Protein AF-A0A7X4HZC1-F1 (afdb_monomer)

Structure (mmCIF, N/CA/C/O backbone):
data_AF-A0A7X4HZC1-F1
#
_entry.id   AF-A0A7X4HZC1-F1
#
loop_
_atom_site.group_PDB
_atom_site.id
_atom_site.type_symbol
_atom_site.label_atom_id
_atom_site.label_alt_id
_atom_site.label_comp_id
_atom_site.label_asym_id
_atom_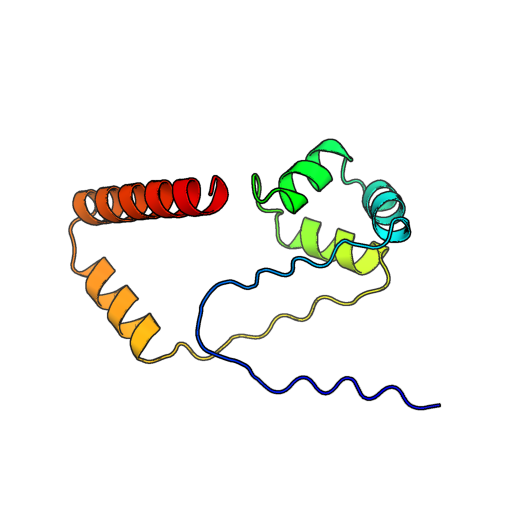site.label_entity_id
_atom_site.label_seq_id
_atom_site.pdbx_PDB_ins_code
_atom_site.Cartn_x
_atom_site.Cartn_y
_atom_site.Cartn_z
_atom_site.occupancy
_atom_site.B_iso_or_equiv
_atom_site.auth_seq_id
_atom_site.auth_comp_id
_atom_site.auth_asym_id
_atom_site.auth_atom_id
_atom_site.pdbx_PDB_model_num
ATOM 1 N N . MET A 1 1 ? -35.516 -6.215 6.835 1.00 36.09 1 MET A N 1
ATO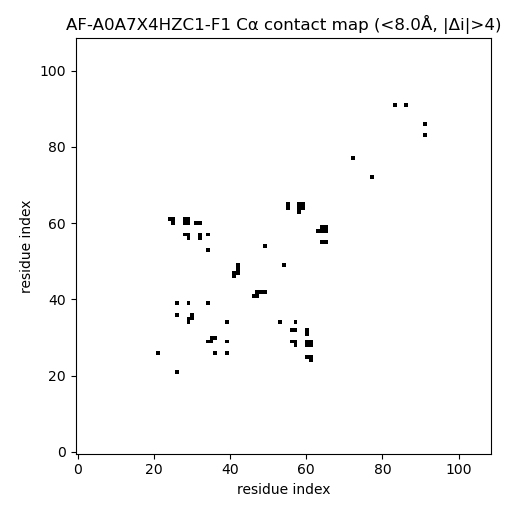M 2 C CA . MET A 1 1 ? -34.228 -6.912 6.651 1.00 36.09 1 MET A CA 1
ATOM 3 C C . MET A 1 1 ? -33.988 -7.021 5.159 1.00 36.09 1 MET A C 1
ATOM 5 O O . MET A 1 1 ? -34.706 -7.774 4.527 1.00 36.09 1 MET A O 1
ATOM 9 N N . ASN A 1 2 ? -33.120 -6.172 4.603 1.00 28.19 2 ASN A N 1
ATOM 10 C CA . ASN A 1 2 ? -32.429 -6.364 3.322 1.00 28.19 2 ASN A CA 1
ATOM 11 C C . ASN A 1 2 ? -31.650 -5.089 2.993 1.00 28.19 2 ASN A C 1
ATOM 13 O O . ASN A 1 2 ? -32.239 -4.036 2.776 1.00 28.19 2 ASN A O 1
ATOM 17 N N . LEU A 1 3 ? -30.327 -5.202 2.953 1.00 25.59 3 LEU A N 1
ATOM 18 C CA . LEU A 1 3 ? -29.453 -4.267 2.257 1.00 25.59 3 LEU A CA 1
ATOM 19 C C . LEU A 1 3 ? -28.557 -5.125 1.370 1.00 25.59 3 LEU A C 1
ATOM 21 O O . LEU A 1 3 ? -27.573 -5.708 1.820 1.00 25.59 3 LEU A O 1
ATOM 25 N N . GLN A 1 4 ? -28.990 -5.263 0.118 1.00 28.78 4 GLN A N 1
ATOM 26 C CA . GLN A 1 4 ? -28.184 -5.797 -0.968 1.00 28.78 4 GLN A CA 1
ATOM 27 C C . GLN A 1 4 ? -27.041 -4.816 -1.221 1.00 28.78 4 GLN A C 1
ATOM 29 O O . GLN A 1 4 ? -27.268 -3.692 -1.663 1.00 28.78 4 GLN A O 1
ATOM 34 N N . ILE A 1 5 ? -25.809 -5.242 -0.957 1.00 31.53 5 ILE A N 1
ATOM 35 C CA . ILE A 1 5 ? -24.639 -4.581 -1.525 1.00 31.53 5 ILE A CA 1
ATOM 36 C C . ILE A 1 5 ? -24.415 -5.236 -2.886 1.00 31.53 5 ILE A C 1
ATOM 38 O O . ILE A 1 5 ? -23.783 -6.285 -2.991 1.00 31.53 5 ILE A O 1
ATOM 42 N N . ALA A 1 6 ? -24.9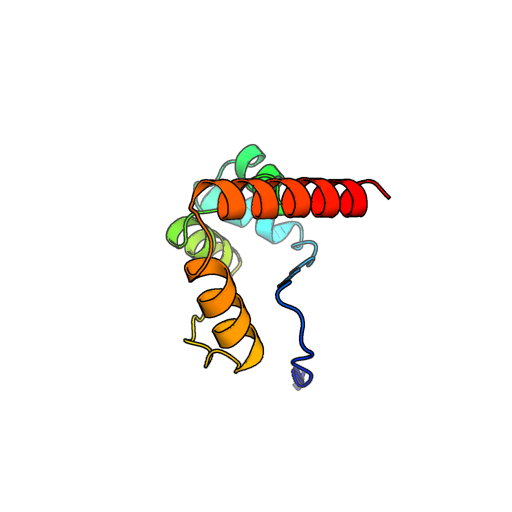85 -4.634 -3.926 1.00 29.16 6 ALA A N 1
ATOM 43 C CA . ALA A 1 6 ? -24.601 -4.923 -5.297 1.00 29.16 6 ALA A CA 1
ATOM 44 C C . ALA A 1 6 ? -23.226 -4.281 -5.542 1.00 29.16 6 ALA A C 1
ATOM 46 O O . ALA A 1 6 ? -23.110 -3.060 -5.624 1.00 29.16 6 ALA A O 1
ATOM 47 N N . GLN A 1 7 ? -22.176 -5.099 -5.610 1.00 33.81 7 GLN A N 1
ATOM 48 C CA . GLN A 1 7 ? -20.905 -4.710 -6.216 1.00 33.81 7 GLN A CA 1
ATOM 49 C C . GLN A 1 7 ? -20.798 -5.420 -7.560 1.00 33.81 7 GLN A C 1
ATOM 51 O O . GLN A 1 7 ? -20.496 -6.609 -7.636 1.00 33.81 7 GLN A O 1
ATOM 56 N N . SER A 1 8 ? -21.083 -4.704 -8.636 1.00 34.47 8 SER A N 1
ATOM 57 C CA . SER A 1 8 ? -20.716 -5.108 -9.988 1.00 34.47 8 SER A CA 1
ATOM 58 C C . SER A 1 8 ? -20.426 -3.818 -10.726 1.00 34.47 8 SER A C 1
ATOM 60 O O . SER A 1 8 ? -21.350 -3.056 -10.956 1.00 34.47 8 SER A O 1
ATOM 62 N N . ASP A 1 9 ? -19.136 -3.528 -10.908 1.00 28.61 9 ASP A N 1
ATOM 63 C CA . ASP A 1 9 ? -18.559 -2.767 -12.024 1.00 28.61 9 ASP A CA 1
ATOM 64 C C . ASP A 1 9 ? -17.059 -2.592 -11.749 1.00 28.61 9 ASP A C 1
ATOM 66 O O . ASP A 1 9 ? -16.562 -1.546 -11.327 1.00 28.61 9 ASP A O 1
ATOM 70 N N . PHE A 1 10 ? -16.309 -3.678 -11.956 1.00 37.88 10 PHE A N 1
ATOM 71 C CA . PHE A 1 10 ? -14.847 -3.654 -11.969 1.00 37.88 10 PHE A CA 1
ATOM 72 C C . PHE A 1 10 ? -14.363 -3.046 -13.295 1.00 37.88 10 PHE A C 1
ATOM 74 O O . PHE A 1 10 ? -13.948 -3.739 -14.223 1.00 37.88 10 PHE A O 1
ATOM 81 N N . GLY A 1 11 ? -14.444 -1.717 -13.380 1.00 27.62 11 GLY A N 1
ATOM 82 C CA . GLY A 1 11 ? -13.887 -0.911 -14.462 1.00 27.62 11 GLY A CA 1
ATOM 83 C C . GLY A 1 11 ? -12.373 -0.721 -14.321 1.00 27.62 11 GLY A C 1
ATOM 84 O O . GLY A 1 11 ? -11.853 -0.390 -13.257 1.00 27.62 11 GLY A O 1
ATOM 85 N N . HIS A 1 12 ? -11.654 -0.936 -15.420 1.00 33.19 12 HIS A N 1
ATOM 86 C CA . HIS A 1 12 ? -10.201 -0.872 -15.542 1.00 33.19 12 HIS A CA 1
ATOM 87 C C . HIS A 1 12 ? -9.589 0.482 -15.144 1.00 33.19 12 HIS A C 1
ATOM 89 O O . HIS A 1 12 ? -9.528 1.391 -15.957 1.00 33.19 12 HIS A O 1
ATOM 95 N N . THR A 1 13 ? -9.014 0.588 -13.947 1.00 32.84 13 THR A N 1
ATOM 96 C CA . THR A 1 13 ? -7.778 1.348 -13.671 1.00 32.84 13 THR A CA 1
ATOM 97 C C . THR A 1 13 ? -7.217 0.893 -12.323 1.00 32.84 13 THR A C 1
ATOM 99 O O . THR A 1 13 ? -7.943 0.715 -11.352 1.00 32.84 13 THR A O 1
ATOM 102 N N . GLY A 1 14 ? -5.904 0.671 -12.240 1.00 32.94 14 GLY A N 1
ATOM 103 C CA . GLY A 1 14 ? -5.204 0.281 -11.010 1.00 32.94 14 GLY A CA 1
ATOM 104 C C . GLY A 1 14 ? -5.099 1.413 -9.981 1.00 32.94 14 GLY A C 1
ATOM 105 O O . GLY A 1 14 ? -3.999 1.802 -9.599 1.00 32.94 14 GLY A O 1
ATOM 106 N N . ARG A 1 15 ? -6.234 1.948 -9.529 1.00 36.03 15 ARG A N 1
ATOM 107 C CA . ARG A 1 15 ? -6.360 2.820 -8.359 1.00 36.03 15 ARG A CA 1
ATOM 108 C C . ARG A 1 15 ? -7.521 2.307 -7.521 1.00 36.03 15 ARG A C 1
ATOM 110 O O . ARG A 1 15 ? -8.647 2.768 -7.660 1.00 36.03 15 ARG A O 1
ATOM 117 N N . GLY A 1 16 ? -7.223 1.405 -6.592 1.00 33.09 16 GLY A N 1
ATOM 118 C CA . GLY A 1 16 ? -8.062 1.215 -5.412 1.00 33.09 16 GLY A CA 1
ATOM 119 C C . GLY A 1 16 ? -7.982 2.465 -4.536 1.00 33.09 16 GLY A C 1
ATOM 120 O O . GLY A 1 16 ? -7.342 2.454 -3.490 1.00 33.09 16 GLY A O 1
ATOM 121 N N . LEU A 1 17 ? -8.561 3.578 -4.991 1.00 37.06 17 LEU A N 1
ATOM 122 C CA . LEU A 1 17 ? -8.864 4.717 -4.138 1.00 37.06 17 LEU A CA 1
ATOM 123 C C . LEU A 1 17 ? -10.091 4.325 -3.320 1.00 37.06 17 LEU A C 1
ATOM 125 O O . LEU A 1 17 ? -11.211 4.726 -3.617 1.00 37.06 17 LEU A O 1
ATOM 129 N N . VAL A 1 18 ? -9.868 3.555 -2.256 1.00 40.41 18 VAL A N 1
ATOM 130 C CA . VAL A 1 18 ? -10.797 3.536 -1.126 1.00 40.41 18 VAL A CA 1
ATOM 131 C C . VAL A 1 18 ? -10.656 4.896 -0.439 1.00 40.41 18 VAL A C 1
ATOM 133 O O . VAL A 1 18 ? -9.998 5.035 0.584 1.00 40.41 18 VAL A O 1
ATOM 136 N N . ARG A 1 19 ? -11.220 5.948 -1.040 1.00 40.28 19 ARG A N 1
ATOM 137 C CA . ARG A 1 19 ? -11.515 7.194 -0.327 1.00 40.28 19 ARG A CA 1
ATOM 138 C C . ARG A 1 19 ? -12.879 7.022 0.317 1.00 40.28 19 ARG A C 1
ATOM 140 O O . ARG A 1 19 ? -13.863 7.596 -0.130 1.00 40.28 19 ARG A O 1
ATOM 147 N N . ASN A 1 20 ? -12.927 6.177 1.339 1.00 41.41 20 ASN A N 1
ATOM 148 C CA . ASN A 1 20 ? -14.045 6.178 2.263 1.00 41.41 20 ASN A CA 1
ATOM 149 C C . ASN A 1 20 ? -13.591 6.988 3.483 1.00 41.41 20 ASN A C 1
ATOM 151 O O . ASN A 1 20 ? -12.625 6.566 4.123 1.00 41.41 20 ASN A O 1
ATOM 155 N N . PRO A 1 21 ? -14.186 8.159 3.782 1.00 44.09 21 PRO A N 1
ATOM 156 C CA . PRO A 1 21 ? -13.937 8.816 5.054 1.00 44.09 21 PRO A CA 1
ATOM 157 C C . PRO A 1 21 ? -14.396 7.851 6.143 1.00 44.09 21 PRO A C 1
ATOM 159 O O . PRO A 1 21 ? -15.592 7.640 6.342 1.00 44.09 21 PRO A O 1
ATOM 162 N N . LEU A 1 22 ? -13.433 7.200 6.796 1.00 53.09 22 LEU A N 1
ATOM 163 C CA . LEU A 1 22 ? -13.740 6.241 7.839 1.00 53.09 22 LEU A CA 1
ATOM 164 C C . LEU A 1 22 ? -14.574 6.965 8.906 1.00 53.09 22 LEU A C 1
ATOM 166 O O . LEU A 1 22 ? -14.191 8.052 9.355 1.00 53.09 22 LEU A O 1
ATOM 170 N N . PRO A 1 23 ? -15.735 6.420 9.307 1.00 52.25 23 PRO A N 1
ATOM 171 C CA . PRO A 1 23 ? -16.548 7.049 10.335 1.00 52.25 23 PRO A CA 1
ATOM 172 C C . PRO A 1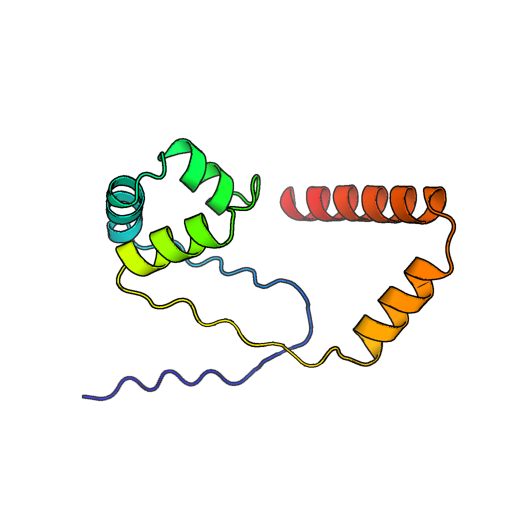 23 ? -15.695 7.225 11.596 1.00 52.25 23 PRO A C 1
ATOM 174 O O . PRO A 1 23 ? -14.893 6.353 11.917 1.00 52.25 23 PRO A O 1
ATOM 177 N N . ARG A 1 24 ? -15.872 8.325 12.345 1.00 51.97 24 ARG A N 1
ATOM 178 C CA . ARG A 1 24 ? -15.054 8.683 13.532 1.00 51.97 24 ARG A CA 1
ATOM 179 C C . ARG A 1 24 ? -14.829 7.538 14.542 1.00 51.97 24 ARG A C 1
ATOM 181 O O . ARG A 1 24 ? -13.845 7.558 15.269 1.00 51.97 24 ARG A O 1
ATOM 188 N N . ARG A 1 25 ? -15.702 6.521 14.549 1.00 50.09 25 ARG A N 1
ATOM 189 C CA . ARG A 1 25 ? -15.584 5.272 15.327 1.00 50.09 25 ARG A CA 1
ATOM 190 C C . ARG A 1 25 ? -14.358 4.414 14.960 1.00 50.09 25 ARG A C 1
ATOM 192 O O . ARG A 1 25 ? -13.849 3.689 15.806 1.00 50.09 25 ARG A O 1
ATOM 199 N N . CYS A 1 26 ? -13.875 4.496 13.724 1.00 63.00 26 CYS A N 1
ATOM 200 C CA . CYS A 1 26 ? -12.713 3.753 13.235 1.00 63.00 26 CYS A CA 1
ATOM 201 C C . CYS A 1 26 ? -11.386 4.330 13.747 1.00 63.00 26 CYS A C 1
ATOM 203 O O . CYS A 1 26 ? -10.466 3.574 14.038 1.00 63.00 26 CYS A O 1
ATOM 205 N N . ALA A 1 27 ? -11.289 5.651 13.925 1.00 62.75 27 ALA A N 1
ATOM 206 C CA . ALA A 1 27 ? -10.064 6.292 14.408 1.00 62.75 27 ALA A CA 1
ATOM 207 C C . ALA A 1 27 ? -9.715 5.855 15.844 1.00 62.75 27 ALA A C 1
ATOM 209 O O . ALA A 1 27 ? -8.570 5.513 16.136 1.00 62.75 27 ALA A O 1
ATOM 210 N N . SER A 1 28 ? -10.713 5.783 16.732 1.00 61.59 28 SER A N 1
ATOM 211 C CA . SER A 1 28 ? -10.536 5.266 18.096 1.00 61.59 28 SER A CA 1
ATOM 212 C C . SER A 1 28 ? -10.198 3.773 18.119 1.00 61.59 28 SER A C 1
ATOM 214 O O . SER A 1 28 ? -9.374 3.337 18.918 1.00 61.59 28 SER A O 1
ATOM 216 N N . ALA A 1 29 ? -10.793 2.989 17.219 1.00 65.38 29 ALA A N 1
ATOM 217 C CA . ALA A 1 29 ? -10.502 1.567 17.092 1.00 65.38 29 ALA A CA 1
ATOM 218 C C . ALA A 1 29 ? -9.062 1.302 16.619 1.00 65.38 29 ALA A C 1
ATOM 220 O O . ALA A 1 29 ? -8.390 0.407 17.119 1.00 65.38 29 ALA A O 1
ATOM 221 N N . GLN A 1 30 ? -8.544 2.116 15.701 1.00 67.69 30 GLN A N 1
ATOM 222 C CA . GLN A 1 30 ? -7.170 1.988 15.207 1.00 67.69 30 GLN A CA 1
ATOM 223 C C . GLN A 1 30 ? -6.124 2.403 16.249 1.00 67.69 30 GLN A C 1
ATOM 225 O O . GLN A 1 30 ? -5.036 1.824 16.291 1.00 67.69 30 GLN A O 1
ATOM 230 N N . PHE A 1 31 ? -6.470 3.344 17.132 1.00 64.88 31 PHE A N 1
ATOM 231 C CA . PHE A 1 31 ? -5.665 3.639 18.316 1.00 64.88 31 PHE A CA 1
ATOM 232 C C . PHE A 1 31 ? -5.621 2.436 19.270 1.00 64.88 31 PHE A C 1
ATOM 234 O O . PHE A 1 31 ? -4.543 2.044 19.713 1.00 64.88 31 PHE A O 1
ATOM 241 N N . ALA A 1 32 ? -6.765 1.782 19.505 1.00 62.72 32 ALA A N 1
ATOM 242 C CA . ALA A 1 32 ? -6.821 0.527 20.260 1.00 62.72 32 ALA A CA 1
ATOM 243 C C . ALA A 1 32 ? -6.040 -0.618 19.575 1.00 62.72 32 ALA A C 1
ATOM 245 O O . ALA A 1 32 ? -5.499 -1.484 20.254 1.00 62.72 32 ALA A O 1
ATOM 246 N N . ALA A 1 33 ? -5.892 -0.578 18.246 1.00 75.88 33 ALA A N 1
ATOM 247 C CA . ALA A 1 33 ? -5.052 -1.493 17.468 1.00 75.88 33 ALA A CA 1
ATOM 248 C C . ALA A 1 33 ? -3.540 -1.175 17.531 1.00 75.88 33 ALA A C 1
ATOM 250 O O . ALA A 1 33 ? -2.754 -1.750 16.772 1.00 75.88 33 ALA A O 1
ATOM 251 N N . GLY A 1 34 ? -3.118 -0.235 18.386 1.00 82.12 34 GLY A N 1
ATOM 252 C CA . GLY A 1 34 ? -1.714 0.140 18.574 1.00 82.12 34 GLY A CA 1
ATOM 253 C C . GLY A 1 34 ? -1.133 0.997 17.447 1.00 82.12 34 GLY A C 1
ATOM 254 O O . GLY A 1 34 ? 0.086 1.134 17.344 1.00 82.12 34 GLY A O 1
ATOM 255 N N . THR A 1 35 ? -1.977 1.575 16.585 1.00 85.25 35 THR A N 1
ATOM 256 C CA . THR A 1 35 ? -1.532 2.480 15.519 1.00 85.25 35 THR A CA 1
ATOM 257 C C . THR A 1 35 ? -1.716 3.928 15.958 1.00 85.25 35 THR A C 1
ATOM 259 O O . THR A 1 35 ? -2.805 4.345 16.344 1.00 85.25 35 THR A O 1
ATOM 262 N N . SER A 1 36 ? -0.648 4.723 15.892 1.00 86.38 36 SER A N 1
ATOM 263 C CA . SER A 1 36 ? -0.710 6.124 16.310 1.00 86.38 36 SER A CA 1
ATOM 264 C C . SER A 1 36 ? -1.539 6.976 15.343 1.00 86.38 36 SER A C 1
ATOM 266 O O . SER A 1 36 ? -1.520 6.772 14.127 1.00 86.38 36 SER A O 1
ATOM 268 N N . GLN A 1 37 ? -2.220 7.995 15.871 1.00 82.56 37 GLN A N 1
ATOM 269 C CA . GLN A 1 37 ? -3.010 8.934 15.069 1.00 82.56 37 GLN A CA 1
ATOM 270 C C . GLN A 1 37 ? -2.194 9.639 13.959 1.00 82.56 37 GLN A C 1
ATOM 272 O O . GLN A 1 37 ? -2.698 9.744 12.841 1.00 82.56 37 GLN A O 1
ATOM 277 N N . PRO A 1 38 ? -0.915 10.027 14.167 1.00 86.81 38 PRO A N 1
ATOM 278 C CA . PRO A 1 38 ? -0.070 10.527 13.079 1.00 86.81 38 PRO A CA 1
ATOM 279 C C . PRO A 1 38 ? 0.255 9.482 12.001 1.00 86.81 38 PRO A C 1
ATOM 281 O O . PRO A 1 38 ? 0.479 9.832 10.843 1.00 86.81 38 PRO A O 1
ATOM 284 N N . ALA A 1 39 ? 0.331 8.192 12.348 1.00 85.44 39 ALA A N 1
ATOM 285 C CA . ALA A 1 39 ? 0.512 7.135 11.353 1.00 85.44 39 ALA A CA 1
ATOM 286 C C . ALA A 1 39 ? -0.760 6.948 10.515 1.00 85.44 39 ALA A C 1
ATOM 288 O O . ALA A 1 39 ? -0.663 6.914 9.290 1.00 85.44 39 ALA A O 1
ATOM 289 N N . ILE A 1 40 ? -1.932 6.931 11.160 1.00 82.81 40 ILE A N 1
ATOM 290 C CA . ILE A 1 40 ? -3.242 6.863 10.493 1.00 82.81 40 ILE A CA 1
ATOM 291 C C . ILE A 1 40 ? -3.405 8.029 9.515 1.00 82.81 40 ILE A C 1
ATOM 293 O O . ILE A 1 40 ? -3.642 7.796 8.334 1.00 82.81 40 ILE A O 1
ATOM 297 N N . ALA A 1 41 ? -3.160 9.265 9.959 1.00 81.81 41 ALA A N 1
ATOM 298 C CA . ALA A 1 41 ? -3.269 10.450 9.107 1.00 81.81 41 ALA A CA 1
ATOM 299 C C . ALA A 1 41 ? -2.363 10.371 7.861 1.00 81.81 41 ALA A C 1
ATOM 301 O O . ALA A 1 41 ? -2.767 10.750 6.763 1.00 81.81 41 ALA A O 1
ATOM 302 N N . ARG A 1 42 ? -1.144 9.824 7.995 1.00 80.00 42 ARG A N 1
ATOM 303 C CA . ARG A 1 42 ? -0.245 9.598 6.848 1.00 80.00 42 ARG A CA 1
ATOM 304 C C . ARG A 1 42 ? -0.759 8.519 5.897 1.00 80.00 42 ARG A C 1
ATOM 306 O O . ARG A 1 42 ? -0.556 8.649 4.688 1.00 80.00 42 ARG A O 1
ATOM 313 N N . TYR A 1 43 ? -1.394 7.466 6.412 1.00 84.38 43 TYR A N 1
ATOM 314 C CA . TYR A 1 43 ? -2.031 6.442 5.582 1.00 84.38 43 TYR A CA 1
ATOM 315 C C . TYR A 1 43 ? -3.225 7.020 4.816 1.00 84.38 43 TYR A C 1
ATOM 317 O O . TYR A 1 43 ? -3.311 6.837 3.603 1.00 84.38 43 TYR A O 1
ATOM 325 N N . GLU A 1 44 ? -4.086 7.788 5.486 1.00 79.31 44 GLU A N 1
ATOM 326 C CA . GLU A 1 44 ? -5.259 8.440 4.886 1.00 79.31 44 GLU A CA 1
ATOM 327 C C . GLU A 1 44 ? -4.874 9.472 3.818 1.00 79.31 44 GLU A C 1
ATOM 329 O O . GLU A 1 44 ? -5.484 9.533 2.750 1.00 79.31 44 GLU A O 1
ATOM 334 N N . ALA A 1 45 ? -3.802 10.233 4.053 1.00 77.75 45 ALA A N 1
ATOM 335 C CA . ALA A 1 45 ? -3.249 11.171 3.078 1.00 77.75 45 ALA A CA 1
ATOM 336 C C . ALA A 1 45 ? -2.499 10.483 1.915 1.00 77.75 45 ALA A C 1
ATOM 338 O O . ALA A 1 45 ? -2.021 11.156 0.997 1.00 77.75 45 ALA A O 1
ATOM 339 N N . GLY A 1 46 ? -2.342 9.153 1.950 1.00 79.31 46 GLY A N 1
ATOM 340 C CA . GLY A 1 46 ? -1.562 8.392 0.970 1.00 79.31 46 GLY A CA 1
ATOM 341 C C . GLY A 1 46 ? -0.064 8.720 0.980 1.00 79.31 46 GLY A C 1
ATOM 342 O O . GLY A 1 46 ? 0.633 8.451 0.002 1.00 79.31 46 GLY A O 1
ATOM 343 N N . GLN A 1 47 ? 0.433 9.323 2.062 1.00 80.25 47 GLN A N 1
ATOM 344 C CA . GLN A 1 47 ? 1.841 9.687 2.253 1.00 80.25 47 GLN A CA 1
ATOM 345 C C . GLN A 1 47 ? 2.686 8.499 2.725 1.00 80.25 47 GLN A C 1
ATOM 347 O O . GLN A 1 47 ? 3.903 8.498 2.564 1.00 80.25 47 GLN A O 1
ATOM 352 N N . ALA A 1 48 ? 2.047 7.483 3.303 1.00 81.81 48 ALA A N 1
ATOM 353 C CA . ALA A 1 48 ? 2.682 6.236 3.698 1.00 81.81 48 ALA A CA 1
ATOM 354 C C . ALA A 1 48 ? 1.776 5.049 3.360 1.00 81.81 48 ALA A C 1
ATOM 356 O O . ALA A 1 48 ? 0.554 5.180 3.309 1.00 81.81 48 ALA A O 1
ATOM 357 N N . ARG A 1 49 ? 2.378 3.873 3.156 1.00 83.62 49 ARG A N 1
ATOM 358 C CA . ARG A 1 49 ? 1.646 2.611 3.006 1.00 83.62 49 ARG A CA 1
ATOM 359 C C . ARG A 1 49 ? 1.844 1.757 4.261 1.00 83.62 49 ARG A C 1
ATOM 361 O O . ARG A 1 49 ? 2.997 1.549 4.647 1.00 83.62 49 ARG A O 1
ATOM 368 N N . PRO A 1 50 ? 0.771 1.280 4.914 1.00 85.62 50 PRO A N 1
ATOM 369 C CA . PRO A 1 50 ? 0.906 0.359 6.035 1.00 85.62 50 PRO A CA 1
ATOM 370 C C . PRO A 1 50 ? 1.463 -0.987 5.559 1.00 85.62 50 PRO A C 1
ATOM 372 O O . PRO A 1 50 ? 1.257 -1.395 4.414 1.00 85.62 50 PRO A O 1
ATOM 375 N N . ARG A 1 51 ? 2.138 -1.707 6.463 1.00 88.75 51 ARG A N 1
ATOM 376 C CA . ARG A 1 51 ? 2.375 -3.144 6.270 1.00 88.75 51 ARG A CA 1
ATOM 377 C C . ARG A 1 51 ? 1.033 -3.874 6.263 1.00 88.75 51 ARG A C 1
ATOM 379 O O . ARG A 1 51 ? 0.079 -3.397 6.879 1.00 88.75 51 ARG A O 1
ATOM 386 N N . PHE A 1 52 ? 0.987 -5.039 5.620 1.00 86.56 52 PHE A N 1
ATOM 387 C CA . PHE A 1 52 ? -0.225 -5.855 5.549 1.00 86.56 52 PHE A CA 1
ATOM 388 C C . PHE A 1 52 ? -0.825 -6.121 6.938 1.00 86.56 52 PHE A C 1
ATOM 390 O O . PHE A 1 52 ? -1.989 -5.815 7.161 1.00 86.56 52 PHE A O 1
ATOM 397 N N . GLU A 1 53 ? -0.003 -6.553 7.898 1.00 89.25 53 GLU A N 1
ATOM 398 C CA . GLU A 1 53 ? -0.414 -6.793 9.291 1.00 89.25 53 GLU A CA 1
ATOM 399 C C . GLU A 1 53 ? -1.042 -5.555 9.950 1.00 89.25 53 GLU A C 1
ATOM 401 O O . GLU A 1 53 ? -2.056 -5.646 10.635 1.00 89.25 53 GLU A O 1
ATOM 406 N N . THR A 1 54 ? -0.470 -4.367 9.725 1.00 88.81 54 THR A N 1
ATOM 407 C CA . THR A 1 54 ? -1.028 -3.113 10.250 1.00 88.81 54 THR A CA 1
ATOM 408 C C . THR A 1 54 ? -2.378 -2.805 9.611 1.00 88.81 54 THR A C 1
ATOM 410 O O . THR A 1 54 ? -3.310 -2.442 10.321 1.00 88.81 54 THR A O 1
ATOM 413 N N . ALA A 1 55 ? -2.503 -2.971 8.292 1.00 85.88 55 ALA A N 1
ATOM 414 C CA . ALA A 1 55 ? -3.766 -2.758 7.593 1.00 85.88 55 ALA A CA 1
ATOM 415 C C . ALA A 1 55 ? -4.849 -3.729 8.084 1.00 85.88 55 ALA A C 1
ATOM 417 O O . ALA A 1 55 ? -5.959 -3.296 8.383 1.00 85.88 55 ALA A O 1
ATOM 418 N N . GLN A 1 56 ? -4.505 -5.009 8.234 1.00 88.44 56 GLN A N 1
ATOM 419 C CA . GLN A 1 56 ? -5.399 -6.037 8.755 1.00 88.44 56 GLN A CA 1
ATOM 420 C C . GLN A 1 56 ? -5.900 -5.683 10.162 1.00 88.44 56 GLN A C 1
ATOM 422 O O . GLN A 1 56 ? -7.109 -5.587 10.356 1.00 88.44 56 GLN A O 1
ATOM 427 N N . ARG A 1 57 ? -5.001 -5.377 11.111 1.00 87.25 57 ARG A N 1
ATOM 428 C CA . ARG A 1 57 ? -5.390 -4.989 12.482 1.00 87.25 57 ARG A CA 1
ATOM 429 C C . ARG A 1 57 ? -6.299 -3.764 12.516 1.00 87.25 57 ARG A C 1
ATOM 431 O O . ARG A 1 57 ? -7.259 -3.728 13.278 1.00 87.25 57 ARG A O 1
ATOM 438 N N . CYS A 1 58 ? -6.010 -2.753 11.696 1.00 85.00 58 CYS A N 1
ATOM 439 C CA . CYS A 1 58 ? -6.844 -1.556 11.610 1.00 85.00 58 CYS A CA 1
ATOM 440 C C . CYS A 1 58 ? -8.262 -1.877 11.118 1.00 85.00 58 CYS A C 1
ATOM 442 O O . CYS A 1 58 ? -9.227 -1.326 11.644 1.00 85.00 58 CYS A O 1
ATOM 444 N N . VAL A 1 59 ? -8.390 -2.758 10.122 1.00 85.62 59 VAL A N 1
ATOM 445 C CA . VAL A 1 59 ? -9.677 -3.195 9.557 1.00 85.62 59 VAL A CA 1
ATOM 446 C C . VAL A 1 59 ? -10.460 -4.033 10.576 1.00 85.62 59 VAL A C 1
ATOM 448 O O . VAL A 1 59 ? -11.636 -3.754 10.813 1.00 85.62 59 VAL A O 1
ATOM 451 N N . GLU A 1 60 ? -9.796 -4.977 11.245 1.00 86.25 60 GLU A N 1
ATOM 452 C CA . GLU A 1 60 ? -10.384 -5.834 12.285 1.00 86.25 60 GLU A CA 1
ATOM 453 C C . GLU A 1 60 ? -10.867 -5.033 13.495 1.00 86.25 60 GLU A C 1
ATOM 455 O O . GLU A 1 60 ? -11.981 -5.245 13.971 1.00 86.25 60 GLU A O 1
ATOM 460 N N . ALA A 1 61 ? -10.089 -4.049 13.952 1.00 86.69 61 ALA A N 1
ATOM 461 C CA . ALA A 1 61 ? -10.497 -3.182 15.055 1.00 86.69 61 ALA A CA 1
ATOM 462 C C . ALA A 1 61 ? -11.762 -2.373 14.724 1.00 86.69 61 ALA A C 1
ATOM 464 O O . ALA A 1 61 ? -12.551 -2.044 15.607 1.00 86.69 61 ALA A O 1
ATOM 465 N N . CYS A 1 62 ? -11.987 -2.083 13.441 1.00 83.25 62 CYS A N 1
ATOM 466 C CA . CYS A 1 62 ? -13.195 -1.418 12.964 1.00 83.25 62 CYS A CA 1
ATOM 467 C C . CYS A 1 62 ? -14.383 -2.384 12.764 1.00 83.25 62 CYS A C 1
ATOM 469 O O . CYS A 1 62 ? -15.443 -1.941 12.324 1.00 83.25 62 CYS A O 1
ATOM 471 N N . GLY A 1 63 ? -14.225 -3.676 13.077 1.00 83.06 63 GLY A N 1
ATOM 472 C CA . GLY A 1 63 ? -15.254 -4.707 12.920 1.00 83.06 63 GLY A CA 1
ATOM 473 C C . GLY A 1 63 ? -15.389 -5.253 11.496 1.00 83.06 63 GLY A C 1
ATOM 474 O O . GLY A 1 63 ? -16.394 -5.885 11.177 1.00 83.06 63 GLY A O 1
ATOM 475 N N . PHE A 1 64 ? -14.407 -5.003 10.629 1.00 84.69 64 PHE A N 1
ATOM 476 C CA . PHE A 1 64 ? -14.391 -5.495 9.253 1.00 84.69 64 PHE A CA 1
ATOM 477 C C . PHE A 1 64 ? -13.421 -6.669 9.091 1.00 84.69 64 PHE A C 1
ATOM 479 O O . PHE A 1 64 ? -12.535 -6.889 9.912 1.00 84.69 64 PHE A O 1
ATOM 486 N N . VAL A 1 65 ? -13.558 -7.404 7.985 1.00 84.44 65 VAL A N 1
ATOM 487 C CA . VAL A 1 65 ? -12.653 -8.499 7.613 1.00 84.44 65 VAL A CA 1
ATOM 488 C C . VAL A 1 65 ? -11.930 -8.133 6.324 1.00 84.44 65 VAL A C 1
ATOM 490 O O . VAL A 1 65 ? -12.568 -7.793 5.327 1.00 84.44 65 VAL A O 1
ATOM 493 N N . LEU A 1 66 ? -10.600 -8.228 6.332 1.00 84.56 66 LEU A N 1
ATOM 494 C CA . LEU A 1 66 ? -9.784 -8.065 5.134 1.00 84.56 66 LEU A CA 1
ATOM 495 C C . LEU A 1 66 ? -9.701 -9.404 4.390 1.00 84.56 66 LEU A C 1
ATOM 497 O O . LEU A 1 66 ? -9.188 -10.381 4.929 1.00 84.56 66 LEU A O 1
ATOM 501 N N . ARG A 1 67 ? -10.194 -9.453 3.149 1.00 86.88 67 ARG A N 1
ATOM 502 C CA . ARG A 1 67 ? -10.048 -10.614 2.259 1.00 86.88 67 ARG A CA 1
ATOM 503 C C . ARG A 1 67 ? -9.079 -10.275 1.138 1.00 86.88 67 ARG A C 1
ATOM 505 O O . ARG A 1 67 ? -9.200 -9.221 0.518 1.00 86.88 67 ARG A O 1
ATOM 512 N N . THR A 1 68 ? -8.123 -11.162 0.895 1.00 83.38 68 THR A N 1
ATOM 513 C CA . THR A 1 68 ? -7.165 -11.044 -0.203 1.00 83.38 68 THR A CA 1
ATOM 514 C C . THR A 1 68 ? -7.397 -12.159 -1.205 1.00 83.38 68 THR A C 1
ATOM 516 O O . THR A 1 68 ? -7.535 -13.324 -0.843 1.00 83.38 68 THR A O 1
ATOM 519 N N . GLU A 1 69 ? -7.423 -11.791 -2.479 1.00 85.56 69 GLU A N 1
ATOM 520 C CA . GLU A 1 69 ? -7.546 -12.730 -3.585 1.00 85.56 69 GLU A CA 1
ATOM 521 C C . GLU A 1 69 ? -6.461 -12.425 -4.611 1.00 85.56 69 GLU A C 1
ATOM 523 O O . GLU A 1 69 ? -6.078 -11.269 -4.822 1.00 85.56 69 GLU A O 1
ATOM 528 N N . LEU A 1 70 ? -5.939 -13.475 -5.242 1.00 85.12 70 LEU A N 1
ATOM 529 C CA . LEU A 1 70 ? -5.040 -13.316 -6.373 1.00 85.12 70 LEU A CA 1
ATOM 530 C C . LEU A 1 70 ? -5.876 -13.002 -7.610 1.00 85.12 70 LEU A C 1
ATOM 532 O O . LEU A 1 70 ? -6.565 -13.862 -8.154 1.00 85.12 70 LEU A O 1
ATOM 536 N N . GLU A 1 71 ? -5.797 -11.758 -8.067 1.00 85.25 71 GLU A N 1
ATOM 537 C CA . GLU A 1 71 ? -6.415 -11.347 -9.320 1.00 85.25 71 GLU A CA 1
ATOM 538 C C . GLU A 1 71 ? -5.595 -11.888 -10.503 1.00 85.25 71 GLU A C 1
ATOM 540 O O . GLU A 1 71 ? -4.366 -11.743 -10.553 1.00 85.25 71 GLU A O 1
ATOM 545 N N . ARG A 1 72 ? -6.264 -12.491 -11.497 1.00 85.38 72 ARG A N 1
ATOM 546 C CA . ARG A 1 72 ? -5.601 -12.826 -12.764 1.00 85.38 72 ARG A CA 1
ATOM 547 C C . ARG A 1 72 ? -5.074 -11.543 -13.401 1.00 85.38 72 ARG A C 1
ATOM 549 O O . ARG A 1 72 ? -5.807 -10.583 -13.611 1.00 85.38 72 ARG A O 1
ATOM 556 N N . THR A 1 73 ? -3.790 -11.541 -13.746 1.00 84.94 73 THR A N 1
ATOM 557 C CA . THR A 1 73 ? -3.179 -10.392 -14.420 1.00 84.94 73 THR A CA 1
ATOM 558 C C . THR A 1 73 ? -3.771 -10.240 -15.820 1.00 84.94 73 THR A C 1
ATOM 560 O O . THR A 1 73 ? -3.782 -11.198 -16.593 1.00 84.94 73 THR A O 1
ATOM 563 N N . SER A 1 74 ? -4.245 -9.037 -16.158 1.00 89.06 74 SER A N 1
ATOM 564 C CA . SER A 1 74 ? -4.747 -8.761 -17.505 1.00 89.06 74 SER A CA 1
ATOM 565 C C . SER A 1 74 ? -3.615 -8.807 -18.544 1.00 89.06 74 SER A C 1
ATOM 567 O O . SER A 1 74 ? -2.467 -8.483 -18.211 1.00 89.06 74 SER A O 1
ATOM 569 N N . PRO A 1 75 ? -3.907 -9.139 -19.815 1.00 88.56 75 PRO A N 1
ATOM 570 C CA . PRO A 1 75 ? -2.908 -9.111 -20.883 1.00 88.56 75 PRO A CA 1
ATOM 571 C C . PRO A 1 75 ? -2.181 -7.764 -20.984 1.00 88.56 75 PRO A C 1
ATOM 573 O O . PRO A 1 75 ? -0.973 -7.729 -21.190 1.00 88.56 75 PRO A O 1
ATOM 576 N N . GLN A 1 76 ? -2.888 -6.653 -20.752 1.00 88.00 76 GLN A N 1
ATOM 577 C CA . GLN A 1 76 ? -2.311 -5.309 -20.788 1.00 88.00 76 GLN A CA 1
ATOM 578 C C . GLN A 1 76 ? -1.317 -5.083 -19.644 1.00 88.00 76 GLN A C 1
ATOM 580 O O . GLN A 1 76 ? -0.231 -4.555 -19.872 1.00 88.00 76 GLN A O 1
ATOM 585 N N . ARG A 1 77 ? -1.655 -5.505 -18.414 1.00 85.00 77 ARG A N 1
ATOM 586 C CA . ARG A 1 77 ? -0.739 -5.406 -17.263 1.00 85.00 77 ARG A CA 1
ATOM 587 C C . ARG A 1 77 ? 0.505 -6.265 -17.479 1.00 85.00 77 ARG A C 1
ATOM 589 O O . ARG A 1 77 ? 1.608 -5.828 -17.161 1.00 85.00 77 ARG A O 1
ATOM 596 N N . ARG A 1 78 ? 0.329 -7.457 -18.051 1.00 89.69 78 ARG A N 1
ATOM 597 C CA . ARG A 1 78 ? 1.435 -8.352 -18.395 1.00 89.69 78 ARG A CA 1
ATOM 598 C C . ARG A 1 78 ? 2.356 -7.740 -19.451 1.00 89.69 78 ARG A C 1
ATOM 600 O O . ARG A 1 78 ? 3.553 -7.647 -19.206 1.00 89.69 78 ARG A O 1
ATOM 607 N N . ALA A 1 79 ? 1.802 -7.251 -20.560 1.00 89.88 79 ALA A N 1
ATOM 608 C CA . ALA A 1 79 ? 2.575 -6.600 -21.616 1.00 89.88 79 ALA A CA 1
ATOM 609 C C . ALA A 1 79 ? 3.330 -5.364 -21.099 1.00 89.88 79 ALA A C 1
ATOM 611 O O . ALA A 1 79 ? 4.494 -5.160 -21.434 1.00 89.88 79 ALA A O 1
ATOM 612 N N . ALA A 1 80 ? 2.706 -4.563 -20.226 1.00 87.00 80 ALA A N 1
ATOM 613 C CA . ALA A 1 80 ? 3.368 -3.427 -19.589 1.00 87.00 80 ALA A CA 1
ATOM 614 C C . ALA A 1 80 ? 4.550 -3.859 -18.702 1.00 87.00 80 ALA A C 1
ATOM 616 O O . ALA A 1 80 ? 5.597 -3.211 -18.717 1.00 87.00 80 ALA A O 1
ATOM 617 N N . ALA A 1 81 ? 4.403 -4.955 -17.951 1.00 87.75 81 ALA A N 1
ATOM 618 C CA . ALA A 1 81 ? 5.479 -5.504 -17.131 1.00 87.75 81 ALA A CA 1
ATOM 619 C C . ALA A 1 81 ? 6.638 -6.030 -17.991 1.00 87.75 81 ALA A C 1
ATOM 621 O O . ALA A 1 81 ? 7.790 -5.691 -17.732 1.00 87.75 81 ALA A O 1
ATOM 622 N N . GLU A 1 82 ? 6.343 -6.792 -19.044 1.00 94.06 82 GLU A N 1
ATOM 623 C CA . GLU A 1 82 ? 7.344 -7.306 -19.987 1.00 94.06 82 GLU A CA 1
ATOM 624 C C . GLU A 1 82 ? 8.088 -6.157 -20.691 1.00 94.06 82 GLU A C 1
ATOM 626 O O . GLU A 1 82 ? 9.319 -6.128 -20.706 1.00 94.06 82 GLU A O 1
ATOM 631 N N . ALA A 1 83 ? 7.366 -5.137 -21.166 1.00 89.50 83 ALA A N 1
ATOM 632 C CA . ALA A 1 83 ? 7.959 -3.947 -21.772 1.00 89.50 83 ALA A CA 1
ATOM 633 C C . ALA A 1 83 ? 8.828 -3.142 -20.792 1.00 89.50 83 ALA A C 1
ATOM 635 O O . ALA A 1 83 ? 9.817 -2.533 -21.199 1.00 89.50 83 ALA A O 1
ATOM 636 N N . ALA A 1 84 ? 8.479 -3.119 -19.502 1.00 88.19 84 ALA A N 1
ATOM 637 C CA . ALA A 1 84 ? 9.308 -2.492 -18.479 1.00 88.19 84 ALA A CA 1
ATOM 638 C C . ALA A 1 84 ? 10.578 -3.307 -18.200 1.00 88.19 84 ALA A C 1
ATOM 640 O O . ALA A 1 84 ? 11.640 -2.720 -18.011 1.00 88.19 84 ALA A O 1
ATOM 641 N N . LEU A 1 85 ? 10.486 -4.641 -18.191 1.00 92.06 85 LEU A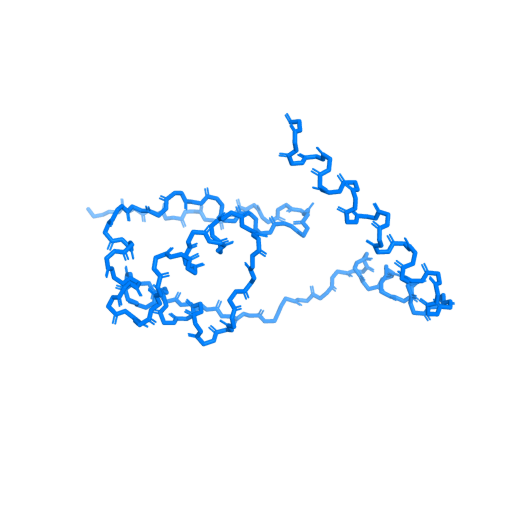 N 1
ATOM 642 C CA . LEU A 1 85 ? 11.626 -5.536 -17.969 1.00 92.06 85 LEU A CA 1
ATOM 643 C C . LEU A 1 85 ? 12.630 -5.527 -19.127 1.00 92.06 85 LEU A C 1
ATOM 645 O O . LEU A 1 85 ? 13.813 -5.737 -18.885 1.00 92.06 85 LEU A O 1
ATOM 649 N N . ALA A 1 86 ? 12.184 -5.231 -20.348 1.00 94.69 86 ALA A N 1
ATOM 650 C CA . ALA A 1 86 ? 13.057 -5.074 -21.511 1.00 94.69 86 ALA A CA 1
ATOM 651 C C . ALA A 1 86 ? 13.918 -3.792 -21.483 1.00 94.69 86 ALA A C 1
ATOM 653 O O . ALA A 1 86 ? 14.823 -3.640 -22.300 1.00 94.69 86 ALA A O 1
ATOM 654 N N . ARG A 1 87 ? 13.643 -2.849 -20.572 1.00 92.19 87 ARG A N 1
ATOM 655 C CA . ARG A 1 87 ? 14.395 -1.590 -20.442 1.00 92.19 87 ARG A CA 1
ATOM 656 C C . ARG A 1 87 ? 15.580 -1.740 -19.496 1.00 92.19 87 ARG A C 1
ATOM 658 O O . ARG A 1 87 ? 15.550 -2.546 -18.564 1.00 92.19 87 ARG A O 1
ATOM 665 N N . SER A 1 88 ? 16.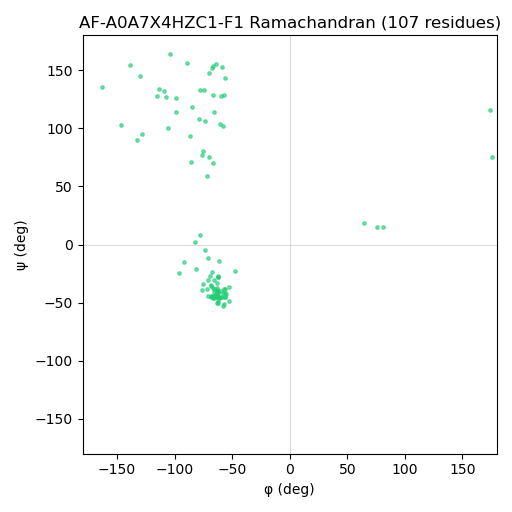580 -0.874 -19.669 1.00 95.62 88 SER A N 1
ATOM 666 C CA . SER A 1 88 ? 17.650 -0.729 -18.681 1.00 95.62 88 SER A CA 1
ATOM 667 C C . SER A 1 88 ? 17.076 -0.332 -17.313 1.00 95.62 88 SER A C 1
ATOM 669 O O . SER A 1 88 ? 16.015 0.297 -17.215 1.00 95.62 88 SER A O 1
ATOM 671 N N . VAL A 1 89 ? 17.776 -0.692 -16.234 1.00 93.25 89 VAL A N 1
ATOM 672 C CA . VAL A 1 89 ? 17.387 -0.293 -14.871 1.00 93.25 89 VAL A CA 1
ATOM 673 C C . VAL A 1 89 ? 17.266 1.231 -14.771 1.00 93.25 89 VAL A C 1
ATOM 675 O O . VAL A 1 89 ? 16.278 1.728 -14.233 1.00 93.25 89 VAL A O 1
ATOM 678 N N . GLU A 1 90 ? 18.206 1.961 -15.371 1.00 94.62 90 GLU A N 1
ATOM 679 C CA . GLU A 1 90 ? 18.229 3.425 -15.391 1.00 94.62 90 GLU A CA 1
ATOM 680 C C . GLU A 1 90 ? 16.965 4.013 -16.040 1.00 94.62 90 GLU A C 1
ATOM 682 O O . GLU A 1 90 ? 16.323 4.914 -15.496 1.00 94.62 90 GLU A O 1
ATOM 687 N N . ASP A 1 91 ? 16.545 3.465 -17.183 1.00 90.56 91 ASP A N 1
ATOM 688 C CA . ASP A 1 91 ? 15.345 3.920 -17.895 1.00 90.56 91 ASP A CA 1
ATOM 689 C C . ASP A 1 91 ? 14.059 3.593 -17.128 1.00 90.56 91 ASP A C 1
ATOM 691 O O . ASP A 1 91 ? 13.097 4.372 -17.150 1.00 90.56 91 ASP A O 1
ATOM 695 N N . ARG A 1 92 ? 14.027 2.457 -16.418 1.00 88.75 92 ARG A N 1
ATOM 696 C CA . ARG A 1 92 ? 12.909 2.100 -15.532 1.00 88.75 92 ARG A CA 1
ATOM 697 C C . ARG A 1 92 ? 12.783 3.098 -14.386 1.00 88.75 92 ARG A C 1
ATOM 699 O O . ARG A 1 92 ? 11.672 3.549 -14.107 1.00 88.75 92 ARG A O 1
ATOM 706 N N . LEU A 1 93 ? 13.901 3.460 -13.755 1.00 91.25 93 LEU A N 1
ATOM 707 C CA . LEU A 1 93 ? 13.928 4.450 -12.678 1.00 91.25 93 LEU A CA 1
ATOM 708 C C . LEU A 1 93 ? 13.461 5.818 -13.182 1.00 91.25 93 LEU A C 1
ATOM 710 O O . LEU A 1 93 ? 12.532 6.378 -12.605 1.00 91.25 93 LEU A O 1
ATOM 714 N N . ARG A 1 94 ? 13.995 6.301 -14.314 1.00 91.12 94 ARG A N 1
ATOM 715 C CA . ARG A 1 94 ? 13.563 7.568 -14.935 1.00 91.12 94 ARG A CA 1
ATOM 716 C C . ARG A 1 94 ? 12.064 7.594 -15.238 1.00 91.12 94 ARG A C 1
ATOM 718 O O . ARG A 1 94 ? 11.389 8.575 -14.936 1.00 91.12 94 ARG A O 1
ATOM 725 N N . THR A 1 95 ? 11.538 6.509 -15.811 1.00 86.50 95 THR A N 1
ATOM 726 C CA . THR A 1 95 ? 10.108 6.391 -16.145 1.00 86.50 95 THR A CA 1
ATOM 727 C C . THR A 1 95 ? 9.237 6.437 -14.886 1.00 86.50 95 THR A C 1
ATOM 729 O O . THR A 1 95 ? 8.237 7.156 -14.851 1.00 86.50 95 THR A O 1
ATOM 732 N N . ASN A 1 96 ? 9.619 5.704 -13.836 1.00 86.75 96 ASN A N 1
ATOM 733 C CA . ASN A 1 96 ? 8.897 5.716 -12.562 1.00 86.75 96 ASN A CA 1
ATOM 734 C C . ASN A 1 96 ? 8.925 7.093 -11.893 1.00 86.75 96 ASN A C 1
ATOM 736 O O . ASN A 1 96 ? 7.926 7.512 -11.304 1.00 86.75 96 ASN A O 1
ATOM 740 N N . ASP A 1 97 ? 10.046 7.800 -11.991 1.00 89.88 97 ASP A N 1
ATOM 741 C CA . ASP A 1 97 ? 10.212 9.119 -11.392 1.00 89.88 97 ASP A CA 1
ATOM 742 C C . ASP A 1 97 ? 9.321 10.162 -12.087 1.00 8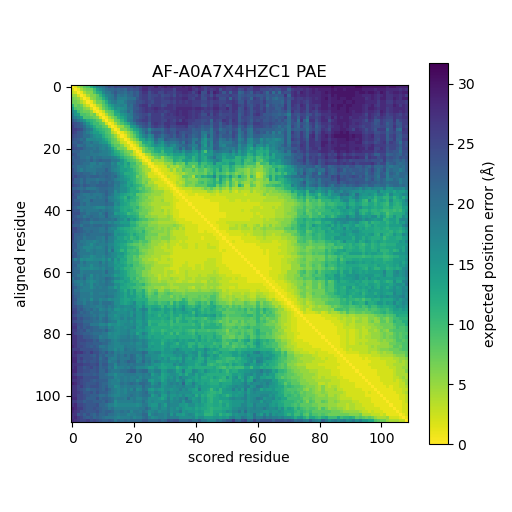9.88 97 ASP A C 1
ATOM 744 O O . ASP A 1 97 ? 8.583 10.902 -11.431 1.00 89.88 97 ASP A O 1
ATOM 748 N N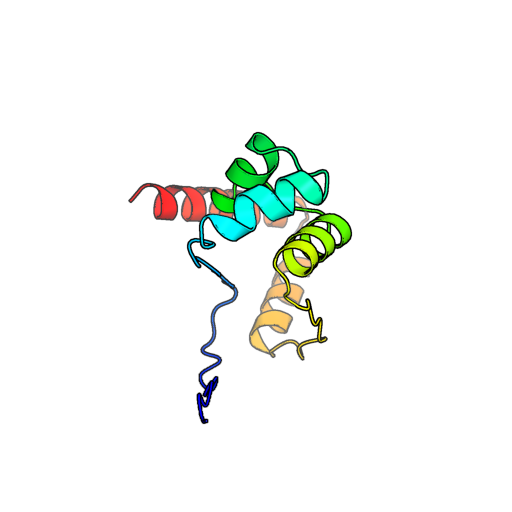 . ALA A 1 98 ? 9.287 10.139 -13.424 1.00 86.50 98 ALA A N 1
ATOM 749 C CA . ALA A 1 98 ? 8.380 10.962 -14.223 1.00 86.50 98 ALA A CA 1
ATOM 750 C C . ALA A 1 98 ? 6.904 10.676 -13.895 1.00 86.50 98 ALA A C 1
ATOM 752 O O . ALA A 1 98 ? 6.124 11.603 -13.669 1.00 86.50 98 ALA A O 1
ATOM 753 N N . PHE A 1 99 ? 6.526 9.398 -13.788 1.00 82.50 99 PHE A N 1
ATOM 754 C CA . PHE A 1 99 ? 5.168 9.011 -13.404 1.00 82.50 99 PHE A CA 1
ATOM 755 C C . PHE A 1 99 ? 4.805 9.487 -11.990 1.00 82.50 99 PHE A C 1
ATOM 757 O O . PHE A 1 99 ? 3.692 9.960 -11.755 1.00 82.50 99 PHE A O 1
ATOM 764 N N . THR A 1 100 ? 5.741 9.398 -11.042 1.00 81.50 100 THR A N 1
ATOM 765 C CA . THR A 1 100 ? 5.525 9.834 -9.655 1.00 81.50 100 THR A CA 1
ATOM 766 C C . THR A 1 100 ? 5.313 11.345 -9.569 1.00 81.50 100 THR A C 1
ATOM 768 O O . THR A 1 100 ? 4.414 11.783 -8.845 1.00 81.50 100 THR A O 1
ATOM 771 N N . ARG A 1 101 ? 6.076 12.137 -10.337 1.00 82.31 101 ARG A N 1
ATOM 772 C CA . ARG A 1 101 ? 5.884 13.595 -10.447 1.00 82.31 101 ARG A CA 1
ATOM 773 C C . ARG A 1 101 ? 4.525 13.939 -11.037 1.00 82.31 101 ARG A C 1
ATOM 775 O O . ARG A 1 101 ? 3.761 14.653 -10.394 1.00 82.31 101 ARG A O 1
ATOM 782 N N . PHE A 1 102 ? 4.173 13.335 -12.169 1.00 79.69 102 PHE A N 1
ATOM 783 C CA . PHE A 1 102 ? 2.865 13.528 -12.796 1.00 79.69 102 PHE A CA 1
ATOM 784 C C . PHE A 1 102 ? 1.709 13.184 -11.838 1.00 79.69 102 PHE A C 1
ATOM 786 O O . PHE A 1 102 ? 0.759 13.944 -11.663 1.00 79.69 102 PHE A O 1
ATOM 793 N N . ALA A 1 103 ? 1.808 12.061 -11.122 1.00 75.81 103 ALA A N 1
ATOM 794 C CA . ALA A 1 103 ? 0.809 11.673 -10.130 1.00 75.81 103 ALA A CA 1
ATOM 795 C C . ALA A 1 103 ? 0.772 12.599 -8.897 1.00 75.81 103 ALA A C 1
ATOM 797 O O . ALA A 1 103 ? -0.233 12.627 -8.182 1.00 75.81 103 ALA A O 1
ATOM 798 N N . ALA A 1 104 ? 1.862 13.303 -8.581 1.00 73.06 104 ALA A N 1
ATOM 799 C CA . ALA A 1 104 ? 1.888 14.326 -7.539 1.00 73.06 104 ALA A CA 1
ATOM 800 C C . ALA A 1 104 ? 1.228 15.629 -8.011 1.00 73.06 104 ALA A C 1
ATOM 802 O O . ALA A 1 104 ? 0.476 16.223 -7.242 1.00 73.06 104 ALA A O 1
ATOM 803 N N . GLU A 1 105 ? 1.442 16.032 -9.262 1.00 80.44 105 GLU A N 1
ATOM 804 C CA . GLU A 1 105 ? 0.786 17.191 -9.882 1.00 80.44 105 GLU A CA 1
ATOM 805 C C . GLU A 1 105 ? -0.734 17.011 -9.940 1.00 80.44 105 GLU A C 1
ATOM 807 O O . GLU A 1 105 ? -1.467 17.867 -9.454 1.00 80.44 105 GLU A O 1
ATOM 812 N N . LEU A 1 106 ? -1.212 15.839 -10.374 1.00 76.38 106 LEU A N 1
ATOM 813 C CA . LEU A 1 106 ? -2.641 15.489 -10.363 1.00 76.38 106 LEU A CA 1
ATOM 814 C C . LEU A 1 106 ? -3.289 15.458 -8.967 1.00 76.38 106 LEU A C 1
ATOM 816 O O . LEU A 1 106 ? -4.502 15.332 -8.866 1.00 76.38 106 LEU A O 1
ATOM 820 N N . ARG A 1 107 ? -2.503 15.462 -7.884 1.00 68.69 107 ARG A N 1
ATOM 821 C CA . ARG A 1 107 ? -3.024 15.555 -6.509 1.00 68.69 107 ARG A CA 1
ATOM 822 C C . ARG A 1 107 ? -3.101 16.994 -6.002 1.00 68.69 107 ARG A C 1
ATOM 824 O O . ARG A 1 107 ? -3.695 17.209 -4.950 1.00 68.69 107 ARG A O 1
ATOM 831 N N . ARG A 1 108 ? -2.427 17.927 -6.678 1.00 68.25 108 ARG A N 1
ATOM 832 C CA . ARG A 1 108 ? -2.360 19.347 -6.311 1.00 68.25 108 ARG 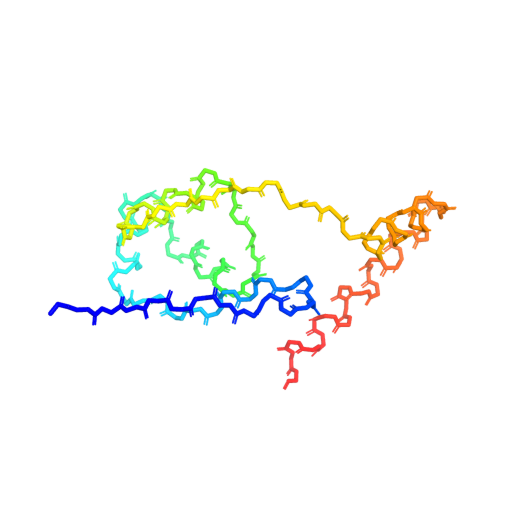A CA 1
ATOM 833 C C . ARG A 1 108 ? -3.379 20.204 -7.066 1.00 68.25 108 ARG A C 1
ATOM 835 O O . ARG A 1 108 ? -3.706 21.269 -6.556 1.00 68.25 108 ARG A O 1
ATOM 842 N N . GLY A 1 109 ? -3.822 19.764 -8.245 1.00 54.78 109 GLY A N 1
ATOM 843 C CA . GLY A 1 109 ? -4.981 20.315 -8.962 1.00 54.78 109 GLY A CA 1
ATOM 844 C C . GLY A 1 109 ? -6.264 19.608 -8.560 1.00 54.78 109 GLY A C 1
ATOM 845 O O . GLY A 1 109 ? -7.307 20.290 -8.548 1.00 54.78 109 GLY A O 1
#

Foldseek 3Di:
DDDDPDDDDPDDDPDPPPLDPPPPQLLVLLVVLVADSVNVVCVNVVVDDDDPVSVQSSQVSSVHGDDDDDDDQDPVNVVVVVVLVPDDPVVNVVVVVVVVVVVVVVVVD

Secondary structure (DSSP, 8-state):
-----------S-S---------HHHHHHHHHTT--HHHHHHHHTTSS---HHHHHHHHHHTT-------PPPPHHHHHHHHHHHTS-HHHHHHHHHHHHHHHHHTTT-

Radius of gyration: 18.01 Å; Cα contacts (8 Å, |Δi|>4): 41; chains: 1; bounding box: 52×34×42 Å

Sequence (109 aa):
MNLQIAQSDFGHTGRGLVRNPLPRRCASAQFAAGTSQPAIARYEAGQARPRFETAQRCVEACGFVLRTELERTSPQRRAAAEAALARSVEDRLRTNDAFTRFAAELRRG

pLDDT: mean 72.46, std 21.13, range [25.59, 95.62]

Nearest PDB structures (foldseek):
  6af4-assembly2_F  TM=7.639E-01  e=8.075E-02  Streptococcus pneumoniae TIGR4
  6af4-assembly1_B  TM=7.472E-01  e=1.513E-01  Streptococcus pneumoniae TIGR4
  4z5h-assembly1_A-2  TM=7.089E-01  e=6.833E-01  Escherichia coli K-12
  3dnv-assembly1_B  TM=7.167E-01  e=1.061E+00  Escherichia coli K-12
  2wiu-assembly1_B  TM=6.850E-01  e=8.785E-01  Escherichia coli

Solvent-accessible surface area (backbone atoms only — not comparable to full-atom values): 7001 Å² total; per-residue (Å²): 142,86,82,85,80,84,84,82,79,93,68,95,63,102,63,89,73,80,80,64,84,71,58,76,72,37,60,59,23,22,44,74,54,74,42,54,69,74,57,50,53,31,40,77,70,66,76,44,80,71,55,68,70,56,50,44,43,39,37,44,48,56,75,44,84,85,83,86,78,89,73,83,78,49,73,67,61,48,51,54,50,53,60,50,67,75,43,55,69,68,58,46,52,53,51,50,50,52,50,52,49,53,59,49,51,69,70,75,112

Mean predicted aligned error: 13.33 Å